Protein AF-A0A9D4K5Y7-F1 (afdb_monomer_lite)

Secondary structure (DSSP, 8-state):
--------SSS--S---HHHHHHHHHHHHHHHHHHHHHHHHHT---PPP-------HHHHHHHHHHHHHHHHHHHHHS----S--

Radius of gyration: 20.92 Å; chains: 1; bounding box: 49×27×54 Å

Structure (mmCIF, N/CA/C/O backbone):
data_AF-A0A9D4K5Y7-F1
#
_entry.id   AF-A0A9D4K5Y7-F1
#
loop_
_atom_site.group_PDB
_atom_site.id
_atom_site.type_symbol
_atom_site.label_atom_id
_atom_site.label_alt_id
_atom_site.label_comp_id
_atom_site.label_asym_id
_atom_site.label_entity_id
_atom_site.label_seq_id
_atom_site.pdbx_PDB_ins_code
_atom_site.Cartn_x
_atom_site.Cartn_y
_atom_site.Cartn_z
_atom_site.occupancy
_atom_site.B_iso_or_equiv
_atom_site.auth_seq_id
_atom_site.auth_comp_id
_atom_site.auth_asym_id
_atom_site.auth_atom_id
_atom_site.pdbx_PDB_model_num
ATOM 1 N N . MET A 1 1 ? 8.687 0.690 -5.655 1.00 52.62 1 MET A N 1
ATOM 2 C CA . MET A 1 1 ? 7.329 0.271 -5.222 1.00 52.62 1 MET A CA 1
ATOM 3 C C . MET A 1 1 ? 6.777 1.250 -4.201 1.00 52.62 1 MET A C 1
ATOM 5 O O . MET A 1 1 ? 7.473 1.580 -3.247 1.00 52.62 1 MET A O 1
ATOM 9 N N . MET A 1 2 ? 5.551 1.736 -4.400 1.00 53.16 2 MET A N 1
ATOM 10 C CA . MET A 1 2 ? 4.906 2.618 -3.429 1.00 53.16 2 MET A CA 1
ATOM 11 C C . MET A 1 2 ? 4.490 1.812 -2.186 1.00 53.16 2 MET A C 1
ATOM 13 O O . MET A 1 2 ? 3.601 0.968 -2.254 1.00 53.16 2 MET A O 1
ATOM 17 N N . SER A 1 3 ? 5.150 2.054 -1.052 1.00 49.06 3 SER A N 1
ATOM 18 C CA . SER A 1 3 ? 4.832 1.404 0.226 1.00 49.06 3 SER A CA 1
ATOM 19 C C . SER A 1 3 ? 3.545 1.998 0.808 1.00 49.06 3 SER A C 1
ATOM 21 O O . SER A 1 3 ? 3.503 3.168 1.199 1.00 49.06 3 SER A O 1
ATOM 23 N N . LEU A 1 4 ? 2.472 1.203 0.831 1.00 53.50 4 LEU A N 1
ATOM 24 C CA . 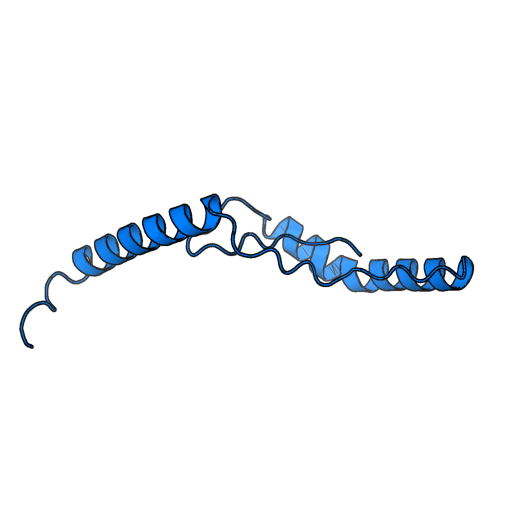LEU A 1 4 ? 1.209 1.572 1.463 1.00 53.50 4 LEU A CA 1
ATOM 25 C C . LEU A 1 4 ? 1.272 1.242 2.951 1.00 53.50 4 LEU A C 1
ATOM 27 O O . LEU A 1 4 ? 1.318 0.080 3.349 1.00 53.50 4 LEU A O 1
ATOM 31 N N . LYS A 1 5 ? 1.166 2.270 3.793 1.00 49.78 5 LYS A N 1
ATOM 32 C CA . LYS A 1 5 ? 0.705 2.059 5.165 1.00 49.78 5 LYS A CA 1
ATOM 33 C C . LYS A 1 5 ? -0.788 1.777 5.080 1.00 49.78 5 LYS A C 1
ATOM 35 O O . LYS A 1 5 ? -1.570 2.703 4.866 1.00 49.78 5 LYS A O 1
ATOM 40 N N . SER A 1 6 ? -1.188 0.516 5.220 1.00 46.44 6 SER A N 1
ATOM 41 C CA . SER A 1 6 ? -2.598 0.207 5.422 1.00 46.44 6 SER A CA 1
ATOM 42 C C . SER A 1 6 ? -3.047 0.916 6.703 1.00 46.44 6 SER A C 1
ATOM 44 O O . SER A 1 6 ? -2.462 0.771 7.782 1.00 46.44 6 SER A O 1
ATOM 46 N N . ALA A 1 7 ? -4.079 1.747 6.601 1.00 49.53 7 ALA A N 1
ATOM 47 C CA . ALA A 1 7 ? -4.779 2.258 7.769 1.00 49.53 7 ALA A CA 1
ATOM 48 C C . ALA A 1 7 ? -5.646 1.124 8.351 1.00 49.53 7 ALA A C 1
ATOM 50 O O . ALA A 1 7 ? -6.865 1.195 8.355 1.00 49.53 7 ALA A O 1
ATOM 51 N N . GLY A 1 8 ? -5.011 0.040 8.802 1.00 49.81 8 GLY A N 1
ATOM 52 C CA . GLY A 1 8 ? -5.661 -1.101 9.444 1.00 49.81 8 GLY A CA 1
ATOM 53 C C . GLY A 1 8 ? -5.635 -0.922 10.952 1.00 49.81 8 GLY A C 1
ATOM 54 O O . GLY A 1 8 ? -4.663 -1.287 11.601 1.00 49.81 8 GLY A O 1
ATOM 55 N N . GLY A 1 9 ? -6.637 -0.232 11.487 1.00 53.75 9 GLY A N 1
ATOM 56 C CA . GLY A 1 9 ? -7.005 -0.264 12.905 1.00 53.75 9 GLY A CA 1
ATOM 57 C C . GLY A 1 9 ? -8.460 -0.686 13.001 1.00 53.75 9 GLY A C 1
ATOM 58 O O . GLY A 1 9 ? -9.203 -0.532 12.031 1.00 53.75 9 GLY A O 1
ATOM 59 N N . LEU A 1 10 ? -8.852 -1.228 14.150 1.00 47.81 10 LEU A N 1
ATOM 60 C CA . LEU A 1 10 ? -10.183 -1.796 14.391 1.00 47.81 10 LEU A CA 1
ATOM 61 C C . LEU A 1 10 ? -11.320 -0.777 14.185 1.00 47.81 10 LEU A C 1
ATOM 63 O O . LEU A 1 10 ? -12.460 -1.152 13.919 1.00 47.81 10 LEU A O 1
ATOM 67 N N . THR A 1 11 ? -11.007 0.519 14.224 1.00 50.97 11 THR A N 1
ATOM 68 C CA . THR A 1 11 ? -11.865 1.572 13.682 1.00 50.97 11 THR A CA 1
ATOM 69 C C . THR A 1 11 ? -11.281 2.124 12.389 1.00 50.97 11 THR A C 1
ATOM 71 O O . THR A 1 11 ? -10.077 2.362 12.273 1.00 50.97 11 THR A O 1
ATOM 74 N N . ARG A 1 12 ? -12.159 2.339 11.400 1.00 51.59 12 ARG A N 1
ATOM 75 C CA . ARG A 1 12 ? -11.845 3.024 10.140 1.00 51.59 12 ARG A CA 1
ATOM 76 C C . ARG A 1 12 ? -11.273 4.414 10.442 1.00 51.59 12 ARG A C 1
ATOM 78 O O . ARG A 1 12 ? -12.011 5.386 10.568 1.00 51.59 12 ARG A O 1
ATOM 85 N N . GLY A 1 13 ? -9.956 4.511 10.581 1.00 52.19 13 GLY A N 1
ATOM 86 C CA . GLY A 1 13 ? -9.249 5.782 10.580 1.00 52.19 13 GLY A CA 1
ATOM 87 C C . GLY A 1 13 ? -9.278 6.364 9.171 1.00 52.19 13 GLY A C 1
ATOM 88 O O . GLY A 1 13 ? -9.114 5.626 8.204 1.00 52.19 13 GLY A O 1
ATOM 89 N N . SER A 1 14 ? -9.486 7.678 9.060 1.00 59.59 14 SER A N 1
ATOM 90 C CA . SER A 1 14 ? -9.401 8.441 7.809 1.00 59.59 14 SER A CA 1
ATOM 91 C C . SER A 1 14 ? -8.083 8.146 7.083 1.00 59.59 14 SER A C 1
ATOM 93 O O . SER A 1 14 ? -7.043 8.724 7.393 1.00 59.59 14 SER A O 1
ATOM 95 N N . GLY A 1 15 ? -8.126 7.223 6.129 1.00 64.31 15 GLY A N 1
ATOM 96 C CA . GLY A 1 15 ? -6.964 6.747 5.401 1.00 64.31 15 GLY A CA 1
ATOM 97 C C . GLY A 1 15 ? -7.431 5.963 4.188 1.00 64.31 15 GLY A C 1
ATOM 98 O O . GLY A 1 15 ? -7.857 4.824 4.319 1.00 64.31 15 GLY A O 1
ATOM 99 N N . MET A 1 16 ? -7.322 6.606 3.026 1.00 66.00 16 MET A N 1
ATOM 100 C CA . MET A 1 16 ? -7.758 6.141 1.707 1.00 66.00 16 MET A CA 1
ATOM 101 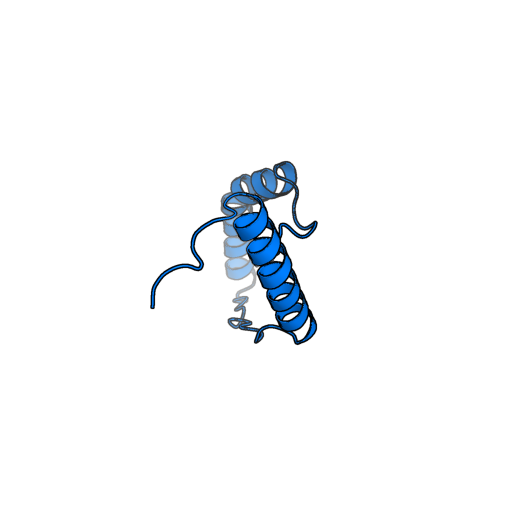C C . MET A 1 16 ? -9.280 6.145 1.496 1.00 66.00 16 MET A C 1
ATOM 103 O O . MET A 1 16 ? -10.025 5.368 2.082 1.00 66.00 16 MET A O 1
ATOM 107 N N . THR A 1 17 ? -9.745 7.032 0.612 1.00 76.12 17 THR A N 1
ATOM 108 C CA . THR A 1 17 ? -11.118 6.962 0.092 1.00 76.12 17 THR A CA 1
ATOM 109 C C . THR A 1 17 ? -11.234 5.814 -0.909 1.00 76.12 17 THR A C 1
ATOM 111 O O . THR A 1 17 ? -10.246 5.434 -1.538 1.00 76.12 17 THR A O 1
ATOM 114 N N . GLU A 1 18 ? -12.444 5.299 -1.117 1.00 76.38 18 GLU A N 1
ATOM 115 C CA . GLU A 1 18 ? -12.711 4.237 -2.097 1.00 76.38 18 GLU A CA 1
ATOM 116 C C . GLU A 1 18 ? -12.229 4.613 -3.507 1.00 76.38 18 GLU A C 1
ATOM 118 O O . GLU A 1 18 ? -11.623 3.807 -4.204 1.00 76.38 18 GLU A O 1
ATOM 123 N N . LYS A 1 19 ? -12.385 5.883 -3.901 1.00 79.62 19 LYS A N 1
ATOM 124 C CA . LYS A 1 19 ? -11.853 6.395 -5.171 1.00 79.62 19 LYS A CA 1
ATOM 125 C C . LYS A 1 19 ? -10.336 6.233 -5.271 1.00 79.62 19 LYS A C 1
ATOM 127 O O . LYS A 1 19 ? -9.828 5.856 -6.324 1.00 79.62 19 LYS A O 1
ATOM 132 N N . MET A 1 20 ? -9.611 6.534 -4.196 1.00 77.38 20 MET A N 1
ATOM 133 C CA . MET A 1 20 ? -8.157 6.387 -4.174 1.00 77.38 20 MET A CA 1
ATOM 134 C C . MET A 1 20 ? -7.753 4.910 -4.171 1.00 77.38 20 MET A C 1
ATOM 136 O O . MET A 1 20 ? -6.806 4.556 -4.864 1.00 77.38 20 MET A O 1
ATOM 140 N N . GLN A 1 21 ? -8.493 4.049 -3.465 1.00 78.38 21 GLN A N 1
ATOM 141 C CA . GLN A 1 21 ? -8.294 2.600 -3.513 1.00 78.38 21 GLN A CA 1
ATOM 142 C C . GLN A 1 21 ? -8.486 2.062 -4.936 1.00 78.38 21 GLN A C 1
ATOM 144 O O . GLN A 1 21 ? -7.599 1.393 -5.454 1.00 78.38 21 GLN A O 1
ATOM 149 N N . ASN A 1 22 ? -9.588 2.419 -5.596 1.00 81.69 22 ASN A N 1
ATOM 150 C CA . ASN A 1 22 ? -9.885 1.988 -6.961 1.00 81.69 22 ASN A CA 1
ATOM 151 C C . ASN A 1 22 ? -8.828 2.474 -7.956 1.00 81.69 22 ASN A C 1
ATOM 153 O O . ASN A 1 22 ? -8.338 1.686 -8.759 1.00 81.69 22 ASN A O 1
ATOM 157 N N . LEU A 1 23 ? -8.427 3.748 -7.878 1.00 84.88 23 LEU A N 1
ATOM 158 C CA . LEU A 1 23 ? -7.363 4.288 -8.728 1.00 84.88 23 LEU A CA 1
ATOM 159 C C . LEU A 1 23 ? -6.069 3.483 -8.574 1.00 84.88 23 LEU A C 1
ATOM 161 O O . LEU A 1 23 ? -5.414 3.162 -9.561 1.00 84.88 23 LEU A O 1
ATOM 165 N N . TRP A 1 24 ? -5.718 3.130 -7.342 1.00 80.25 24 TRP A N 1
ATOM 166 C CA . TRP A 1 24 ? -4.542 2.324 -7.046 1.00 80.25 24 TRP A CA 1
ATOM 167 C C . TRP A 1 24 ? -4.644 0.908 -7.593 1.00 80.25 24 TRP A C 1
ATOM 169 O O . TRP A 1 24 ? -3.741 0.461 -8.293 1.00 80.25 24 TRP A O 1
ATOM 179 N N . THR A 1 25 ? -5.743 0.211 -7.313 1.00 81.75 25 THR A N 1
ATOM 180 C CA . THR A 1 25 ? -5.945 -1.168 -7.767 1.00 81.75 25 THR A CA 1
ATOM 181 C C . THR A 1 25 ? -5.902 -1.262 -9.288 1.00 81.75 25 THR A C 1
ATOM 183 O O . THR A 1 25 ? -5.295 -2.184 -9.824 1.00 81.75 25 THR A O 1
ATOM 186 N N . LEU A 1 26 ? -6.489 -0.288 -9.984 1.00 87.88 26 LEU A N 1
ATOM 187 C CA . LEU A 1 26 ? -6.544 -0.284 -11.444 1.00 87.88 26 LEU A CA 1
ATOM 188 C C . LEU A 1 26 ? -5.227 0.171 -12.092 1.00 87.88 26 LEU A C 1
ATOM 190 O O . LEU A 1 26 ? -4.907 -0.283 -13.186 1.00 87.88 26 LEU A O 1
ATOM 194 N N . SER A 1 27 ? -4.444 1.038 -11.439 1.00 85.56 27 SER A N 1
ATOM 195 C CA . SER A 1 27 ? -3.156 1.520 -11.974 1.00 85.56 27 SER A CA 1
ATOM 196 C C . SER A 1 27 ? -1.953 0.650 -11.599 1.00 85.56 27 SER A C 1
ATOM 198 O O . SER A 1 27 ? -0.905 0.753 -12.241 1.00 85.56 27 SER A O 1
ATOM 200 N N . ALA A 1 28 ? -2.076 -0.224 -10.595 1.00 84.69 28 ALA A N 1
ATOM 201 C CA . ALA A 1 28 ? -0.980 -1.063 -10.110 1.00 84.69 28 ALA A CA 1
ATOM 202 C C . ALA A 1 28 ? -0.337 -1.961 -11.190 1.00 84.69 28 ALA A C 1
ATOM 204 O O . ALA A 1 28 ? 0.892 -1.979 -11.250 1.00 84.69 28 ALA A O 1
ATOM 205 N N . PRO A 1 29 ? -1.084 -2.654 -12.077 1.00 87.94 29 PRO A N 1
ATOM 206 C CA . PRO A 1 29 ? -0.466 -3.503 -13.099 1.00 87.94 29 PRO A CA 1
ATOM 207 C C . PRO A 1 29 ? 0.394 -2.697 -14.079 1.00 87.94 29 PRO A C 1
ATOM 209 O O . PRO A 1 29 ? 1.560 -3.013 -14.291 1.00 87.94 29 PRO A O 1
ATOM 212 N N . VAL A 1 30 ? -0.157 -1.593 -14.593 1.00 90.62 30 VAL A N 1
ATOM 213 C CA . VAL A 1 30 ? 0.515 -0.715 -15.563 1.00 90.62 30 VAL A CA 1
ATOM 214 C C . VAL A 1 30 ? 1.757 -0.073 -14.948 1.00 90.62 30 VAL A C 1
ATOM 216 O O . VAL A 1 30 ? 2.836 -0.077 -15.530 1.00 90.62 30 VAL A O 1
ATOM 219 N N . THR A 1 31 ? 1.632 0.462 -13.734 1.00 86.56 31 THR A N 1
ATOM 220 C CA . THR A 1 31 ? 2.765 1.095 -13.042 1.00 86.56 31 THR A CA 1
ATOM 221 C C . THR A 1 31 ? 3.844 0.090 -12.637 1.00 86.56 31 THR A C 1
ATOM 223 O O . THR A 1 31 ? 5.018 0.458 -12.589 1.00 86.56 31 THR A O 1
ATOM 226 N N . SER A 1 32 ? 3.481 -1.173 -12.389 1.00 86.56 32 SER A N 1
ATOM 227 C CA . SER A 1 32 ? 4.446 -2.248 -12.151 1.00 86.56 32 SER A CA 1
ATOM 228 C C . SER A 1 32 ? 5.255 -2.568 -13.402 1.00 86.56 32 SER A C 1
ATOM 230 O O . SER A 1 32 ? 6.465 -2.729 -13.293 1.00 86.56 32 SER A O 1
ATOM 232 N N . GLU A 1 33 ? 4.617 -2.625 -14.571 1.00 90.81 33 GLU A N 1
ATOM 233 C CA . GLU A 1 33 ? 5.293 -2.902 -15.842 1.00 90.81 33 GLU A CA 1
ATOM 234 C C . GLU A 1 33 ? 6.338 -1.828 -16.159 1.00 90.81 33 GLU A C 1
ATOM 236 O O . GLU A 1 33 ? 7.514 -2.148 -16.312 1.00 90.81 33 GLU A O 1
ATOM 241 N N . TYR A 1 34 ? 5.954 -0.546 -16.110 1.00 91.56 34 TYR A N 1
ATOM 242 C CA . TYR A 1 34 ? 6.901 0.564 -16.281 1.00 91.56 34 TYR A CA 1
ATOM 243 C C . TYR A 1 34 ? 8.057 0.511 -15.279 1.00 91.56 34 TYR A C 1
ATOM 245 O O . TYR A 1 34 ? 9.205 0.773 -15.637 1.00 91.56 34 TYR A O 1
ATOM 253 N N . ASN A 1 35 ? 7.770 0.178 -14.018 1.00 87.56 35 ASN A N 1
ATOM 254 C CA . ASN A 1 35 ? 8.798 0.055 -12.991 1.00 87.56 35 ASN A CA 1
ATOM 255 C C . ASN A 1 35 ? 9.762 -1.107 -13.278 1.00 87.56 35 ASN A C 1
ATOM 257 O O . ASN A 1 35 ? 10.961 -0.965 -13.057 1.00 87.56 35 ASN A O 1
ATOM 261 N N . SER A 1 36 ? 9.268 -2.248 -13.757 1.00 88.19 36 SER A N 1
ATOM 262 C CA . SER A 1 36 ? 10.115 -3.374 -14.159 1.00 88.19 36 SER A CA 1
ATOM 263 C C . SER A 1 36 ? 10.991 -3.002 -15.352 1.00 88.19 36 SER A C 1
ATOM 265 O O . SER A 1 36 ? 12.208 -3.110 -15.261 1.00 88.19 36 SER A O 1
ATOM 267 N N . THR A 1 37 ? 10.407 -2.438 -16.412 1.00 93.44 37 THR A N 1
ATOM 268 C CA . THR A 1 37 ? 11.160 -2.022 -17.605 1.00 93.44 37 THR A CA 1
ATOM 269 C C . THR A 1 37 ? 12.244 -0.996 -17.283 1.00 93.44 37 THR A C 1
ATOM 271 O O . THR A 1 37 ? 13.337 -1.061 -17.835 1.00 93.44 37 THR A O 1
ATOM 274 N N . MET A 1 38 ? 11.976 -0.051 -16.377 1.00 92.31 38 MET A N 1
ATOM 275 C CA . MET A 1 38 ? 12.979 0.934 -15.965 1.00 92.31 38 MET A CA 1
ATOM 276 C C . MET A 1 38 ? 14.121 0.319 -15.154 1.00 92.31 38 MET A C 1
ATOM 278 O O . MET A 1 38 ? 15.263 0.757 -15.289 1.00 92.31 38 MET A O 1
ATOM 282 N N . GLN A 1 39 ? 13.839 -0.683 -14.324 1.00 92.25 39 GLN A N 1
ATOM 283 C CA . GLN A 1 39 ? 14.881 -1.404 -13.590 1.00 92.25 39 GLN A CA 1
ATOM 284 C C . GLN A 1 39 ? 15.761 -2.211 -14.546 1.00 92.25 39 GLN A C 1
ATOM 286 O O . GLN A 1 39 ? 16.981 -2.122 -14.446 1.00 92.25 39 GLN A O 1
ATOM 291 N N . ASP A 1 40 ? 15.157 -2.887 -15.527 1.00 92.94 40 ASP A N 1
ATOM 292 C CA . ASP A 1 40 ? 15.889 -3.618 -16.567 1.00 92.94 40 ASP A CA 1
ATOM 293 C C . ASP A 1 40 ? 16.740 -2.668 -17.424 1.00 92.94 40 ASP A C 1
ATOM 295 O O . ASP A 1 40 ? 17.898 -2.949 -17.719 1.00 92.94 40 ASP A O 1
ATOM 299 N N . PHE A 1 41 ? 16.191 -1.505 -17.793 1.00 94.69 41 PHE A N 1
ATOM 300 C CA . PHE A 1 41 ? 16.900 -0.495 -18.583 1.00 94.69 41 PHE A CA 1
ATOM 301 C C . PHE A 1 41 ? 18.099 0.112 -17.844 1.00 94.69 41 PHE A C 1
ATOM 303 O O . PHE A 1 41 ? 19.106 0.445 -18.466 1.00 94.69 41 PHE A O 1
ATOM 310 N N . THR A 1 42 ? 17.985 0.296 -16.528 1.00 93.75 42 THR A N 1
ATOM 311 C CA . THR A 1 42 ? 19.034 0.924 -15.710 1.00 93.75 42 THR A CA 1
ATOM 312 C C . THR A 1 42 ? 19.998 -0.075 -15.076 1.00 93.75 42 THR A C 1
ATOM 314 O O . THR A 1 42 ? 20.973 0.359 -14.469 1.00 93.75 42 THR A O 1
ATOM 317 N N . ASP A 1 43 ? 19.739 -1.379 -15.215 1.00 90.31 43 ASP A N 1
ATOM 318 C CA . ASP A 1 43 ? 20.440 -2.469 -14.521 1.00 90.31 43 ASP A CA 1
ATOM 319 C C . ASP A 1 43 ? 20.488 -2.267 -12.990 1.00 90.31 43 ASP A C 1
ATOM 321 O O . ASP A 1 43 ? 21.444 -2.612 -12.293 1.00 90.31 43 ASP A O 1
ATOM 325 N N . LEU A 1 44 ? 19.435 -1.645 -12.446 1.00 86.88 44 LEU A N 1
ATOM 326 C CA . LEU A 1 44 ? 19.288 -1.348 -11.024 1.00 86.88 44 LEU A CA 1
ATOM 327 C C . LEU A 1 44 ? 18.037 -2.032 -10.484 1.00 86.88 44 LEU A C 1
ATOM 329 O O . LEU A 1 44 ? 16.914 -1.594 -10.723 1.00 86.88 44 LEU A O 1
ATOM 333 N N . ALA A 1 45 ? 18.232 -3.071 -9.676 1.00 82.06 45 ALA A N 1
ATOM 334 C CA . ALA A 1 45 ? 17.139 -3.728 -8.971 1.00 82.06 45 ALA A CA 1
ATOM 335 C C . ALA A 1 45 ? 16.751 -2.937 -7.710 1.00 82.06 45 ALA A C 1
ATOM 337 O O . ALA A 1 45 ? 17.503 -2.867 -6.732 1.00 82.06 45 ALA A O 1
ATOM 338 N N . TYR A 1 46 ? 15.546 -2.367 -7.699 1.00 72.62 46 TYR A N 1
ATOM 339 C CA . TYR A 1 46 ? 14.984 -1.738 -6.508 1.00 72.62 46 TYR A CA 1
ATOM 340 C C . TYR A 1 46 ? 14.371 -2.806 -5.601 1.00 72.62 46 TYR A C 1
ATOM 342 O O . TYR A 1 46 ? 13.248 -3.266 -5.815 1.00 72.62 46 TYR A O 1
ATOM 350 N N . THR A 1 47 ? 15.092 -3.177 -4.546 1.00 69.12 47 THR A N 1
ATOM 351 C CA . THR A 1 47 ? 14.583 -4.092 -3.522 1.00 69.12 47 THR A CA 1
ATOM 352 C C . THR A 1 47 ? 14.040 -3.297 -2.336 1.00 69.12 47 THR A C 1
ATOM 354 O O . THR A 1 47 ? 14.715 -2.450 -1.752 1.00 69.12 47 THR A O 1
ATOM 357 N N . THR A 1 48 ? 12.784 -3.538 -1.962 1.00 66.38 48 THR A N 1
ATOM 358 C CA . THR A 1 48 ? 12.249 -3.043 -0.689 1.00 66.38 48 THR A CA 1
ATOM 359 C C . THR A 1 48 ? 12.397 -4.129 0.358 1.00 66.38 48 THR A C 1
ATOM 361 O O . THR A 1 48 ? 11.828 -5.208 0.204 1.00 66.38 48 THR A O 1
ATOM 364 N N . SER A 1 49 ? 13.113 -3.840 1.444 1.00 61.84 49 SER A N 1
ATOM 365 C CA . SER A 1 49 ? 13.065 -4.683 2.640 1.00 61.84 49 SER A CA 1
ATOM 366 C C . SER A 1 49 ? 11.625 -4.738 3.179 1.00 61.84 49 SER A C 1
ATOM 368 O O . SER A 1 49 ? 10.951 -3.698 3.170 1.00 61.84 49 SER A O 1
ATOM 370 N N . PRO A 1 50 ? 11.135 -5.897 3.661 1.00 55.12 50 PRO A N 1
A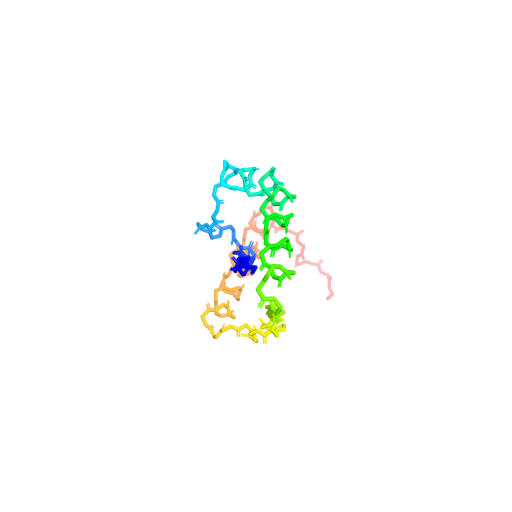TOM 371 C CA . PRO A 1 50 ? 9.884 -5.974 4.400 1.00 55.12 50 PRO A CA 1
ATOM 372 C C . PRO A 1 50 ? 9.980 -5.072 5.630 1.00 55.12 50 PRO A C 1
ATOM 374 O O . PRO A 1 50 ? 10.581 -5.411 6.647 1.00 55.12 50 PRO A O 1
ATOM 377 N N . GLN A 1 51 ? 9.391 -3.885 5.548 1.00 53.25 51 GLN A N 1
ATOM 378 C CA . GLN A 1 51 ? 9.290 -2.980 6.683 1.00 53.25 51 GLN A CA 1
ATOM 379 C C . GLN A 1 51 ? 8.140 -3.459 7.573 1.00 53.25 51 GLN A C 1
ATOM 381 O O . GLN A 1 51 ? 7.100 -2.806 7.663 1.00 53.25 51 GLN A O 1
ATOM 386 N N . HIS A 1 52 ? 8.316 -4.606 8.235 1.00 51.47 52 HIS A N 1
ATOM 387 C CA . HIS A 1 52 ? 7.495 -4.948 9.390 1.00 51.47 52 HIS A CA 1
ATOM 388 C C . HIS A 1 52 ? 7.888 -3.999 10.517 1.00 51.47 52 HIS A C 1
ATOM 390 O O . HIS A 1 52 ? 8.788 -4.249 11.313 1.00 51.47 52 HIS A O 1
ATOM 396 N N . LYS A 1 53 ? 7.251 -2.830 10.531 1.00 60.38 53 LYS A N 1
ATOM 397 C CA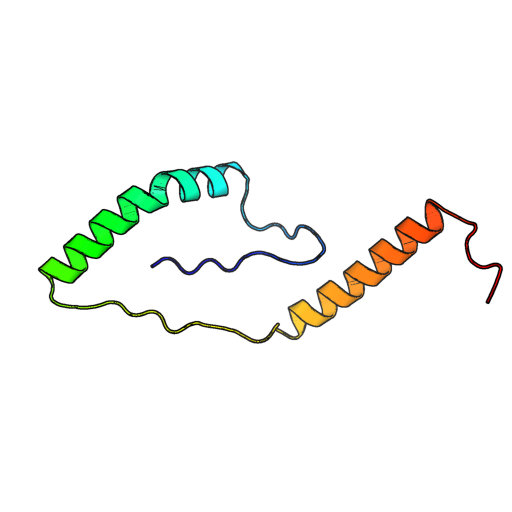 . LYS A 1 53 ? 7.307 -1.959 11.690 1.00 60.38 53 LYS A CA 1
ATOM 398 C C . LYS A 1 53 ? 6.365 -2.567 12.718 1.00 60.38 53 LYS A C 1
ATOM 400 O O . LYS A 1 53 ? 5.160 -2.602 12.467 1.00 60.38 53 LYS A O 1
ATOM 405 N N . GLU A 1 54 ? 6.920 -3.037 13.832 1.00 62.72 54 GLU A N 1
ATOM 406 C CA . GLU A 1 54 ? 6.135 -3.359 15.024 1.00 62.72 54 GLU A CA 1
ATOM 407 C C . GLU A 1 54 ? 5.114 -2.246 15.277 1.00 62.72 54 GLU A C 1
ATOM 409 O O . GLU A 1 54 ? 5.398 -1.055 15.060 1.00 62.72 54 GLU A O 1
ATOM 414 N N . SER A 1 55 ? 3.899 -2.636 15.665 1.00 70.88 55 SER A N 1
ATOM 415 C CA . SER A 1 55 ? 2.806 -1.693 15.897 1.00 70.88 55 SER A CA 1
ATOM 416 C C . SER A 1 55 ? 3.280 -0.578 16.822 1.00 70.88 55 SER A C 1
ATOM 418 O O . SER A 1 55 ? 3.739 -0.820 17.934 1.00 70.88 55 SER A O 1
ATOM 420 N N . THR A 1 56 ? 3.193 0.669 16.359 1.00 76.69 56 THR A N 1
ATOM 421 C CA . THR A 1 56 ? 3.653 1.812 17.153 1.00 76.69 56 THR A CA 1
ATOM 422 C C . THR A 1 56 ? 2.844 1.926 18.447 1.00 76.69 56 THR A C 1
ATOM 424 O O . THR A 1 56 ? 1.664 1.585 18.470 1.00 76.69 56 THR A O 1
ATOM 427 N N . GLU A 1 57 ? 3.411 2.483 19.520 1.00 80.50 57 GLU A N 1
ATOM 428 C CA . GLU A 1 57 ? 2.671 2.684 20.782 1.00 80.50 57 GLU A CA 1
ATOM 429 C C . GLU A 1 57 ? 1.349 3.440 20.582 1.00 80.50 57 GLU A C 1
ATOM 431 O O . GLU A 1 57 ? 0.328 3.129 21.194 1.00 80.50 57 GLU A O 1
ATOM 436 N N . ALA A 1 58 ? 1.342 4.416 19.669 1.00 76.75 58 ALA A N 1
ATOM 437 C CA . ALA A 1 58 ? 0.140 5.151 19.293 1.00 76.75 58 ALA A CA 1
ATOM 438 C C . ALA A 1 58 ? -0.913 4.271 18.591 1.00 76.75 58 ALA A C 1
ATOM 440 O O . ALA A 1 58 ? -2.104 4.568 18.668 1.00 76.75 58 ALA A O 1
ATOM 441 N N . ARG A 1 59 ? -0.501 3.219 17.869 1.00 77.75 59 ARG A N 1
ATOM 442 C CA . ARG A 1 59 ? -1.399 2.200 17.305 1.00 77.75 59 ARG A CA 1
ATOM 443 C C . ARG A 1 59 ? -1.978 1.333 18.418 1.00 77.75 59 ARG A C 1
ATOM 445 O O . ARG A 1 59 ? -3.195 1.276 18.526 1.00 77.75 59 ARG A O 1
ATOM 452 N N . ILE A 1 60 ? -1.122 0.794 19.284 1.00 82.38 60 ILE A N 1
ATOM 453 C CA . ILE A 1 60 ? -1.511 -0.066 20.413 1.00 82.38 60 ILE A CA 1
ATOM 454 C C . ILE A 1 60 ? -2.549 0.633 21.305 1.00 82.38 60 ILE A C 1
ATOM 456 O O . ILE A 1 60 ? -3.614 0.083 21.572 1.00 82.38 60 ILE A O 1
ATOM 460 N N . LYS A 1 61 ? -2.286 1.884 21.707 1.00 85.12 61 LYS A N 1
ATOM 461 C CA . LYS A 1 61 ? -3.210 2.672 22.545 1.00 85.12 61 LYS A CA 1
ATOM 462 C C . LYS A 1 61 ? -4.561 2.923 21.870 1.00 85.12 61 LYS A C 1
ATOM 464 O O . LYS A 1 61 ? -5.592 2.909 22.537 1.00 85.12 61 LYS A O 1
ATOM 469 N N . ARG A 1 62 ? -4.563 3.172 20.556 1.00 82.31 62 ARG A N 1
ATOM 470 C CA . ARG A 1 62 ? -5.800 3.404 19.797 1.00 82.31 62 ARG A CA 1
ATOM 471 C C . ARG A 1 62 ? -6.627 2.130 19.697 1.00 82.31 62 ARG A C 1
ATOM 473 O O . ARG A 1 62 ? -7.813 2.180 19.993 1.00 82.31 62 ARG A O 1
ATOM 480 N N . ASP A 1 63 ? -5.997 1.014 19.345 1.00 82.25 63 ASP A N 1
ATOM 481 C CA . ASP A 1 63 ? -6.688 -0.266 19.192 1.00 82.25 63 ASP A CA 1
ATOM 482 C C . ASP A 1 63 ? -7.282 -0.731 20.535 1.00 82.25 63 ASP A C 1
ATOM 484 O O . ASP A 1 63 ? -8.429 -1.168 20.573 1.00 82.25 63 ASP A O 1
ATOM 488 N N . ALA A 1 64 ? -6.572 -0.524 21.653 1.00 86.31 64 ALA A N 1
ATOM 489 C CA . ALA A 1 64 ? -7.111 -0.761 22.995 1.00 86.31 64 ALA A CA 1
ATOM 490 C C . ALA A 1 64 ? -8.340 0.119 23.301 1.00 86.31 64 ALA A C 1
ATOM 492 O O . ALA A 1 64 ? -9.371 -0.382 23.739 1.00 86.31 64 ALA A O 1
ATOM 493 N N . SER A 1 65 ? -8.276 1.425 23.012 1.00 85.94 65 SER A N 1
ATOM 494 C CA . SER A 1 65 ? -9.427 2.327 23.186 1.00 85.94 65 SER A CA 1
ATOM 495 C C . SER A 1 65 ? -10.624 1.932 22.317 1.00 85.94 65 SER A C 1
ATOM 497 O O . SER A 1 65 ? -11.775 2.114 22.714 1.00 85.94 65 SER A O 1
ATOM 499 N N . ASP A 1 66 ? -10.368 1.419 21.120 1.00 82.88 66 ASP A N 1
ATOM 500 C CA . ASP A 1 66 ? -11.410 1.012 20.190 1.00 82.88 66 ASP A CA 1
ATOM 501 C C . ASP A 1 66 ? -12.086 -0.295 20.613 1.00 82.88 66 ASP A C 1
ATOM 503 O O . ASP A 1 66 ? -13.309 -0.397 20.489 1.00 82.88 66 ASP A O 1
ATOM 507 N N . LEU A 1 67 ? -11.337 -1.244 21.187 1.00 86.75 67 LEU A N 1
ATOM 508 C CA . LEU A 1 67 ? -11.899 -2.444 21.812 1.00 86.75 67 LEU A CA 1
ATOM 509 C C . LEU A 1 67 ? -12.893 -2.087 22.921 1.00 86.75 67 LEU A C 1
ATOM 511 O O . LEU A 1 67 ? -14.008 -2.604 22.916 1.00 86.75 67 LEU A O 1
ATOM 515 N N . GLU A 1 68 ? -12.551 -1.136 23.791 1.00 87.50 68 GLU A N 1
ATOM 516 C CA . GLU A 1 68 ? -13.451 -0.676 24.859 1.00 87.50 68 GLU A CA 1
ATOM 517 C C . GLU A 1 68 ? -14.747 -0.064 24.310 1.00 87.50 68 GLU A C 1
ATOM 519 O O . GLU A 1 68 ? -15.850 -0.349 24.790 1.00 87.50 68 GLU A O 1
ATOM 524 N N . LYS A 1 69 ? -14.649 0.747 23.248 1.00 84.62 69 LYS A N 1
ATOM 525 C CA . LYS A 1 69 ? -15.832 1.325 22.589 1.00 84.62 69 LYS A CA 1
ATOM 526 C C . LYS A 1 69 ? -16.715 0.245 21.975 1.00 84.62 69 LYS A C 1
ATOM 528 O O . LYS A 1 69 ? -17.938 0.360 22.042 1.00 84.62 69 LYS A O 1
ATOM 533 N N . MET A 1 70 ? -16.123 -0.770 21.346 1.00 82.06 70 MET A N 1
ATOM 534 C CA . MET A 1 70 ? -16.891 -1.875 20.773 1.00 82.06 70 MET A CA 1
ATOM 535 C C . MET A 1 70 ? -17.551 -2.710 21.860 1.00 82.06 70 MET A C 1
ATOM 537 O O . MET A 1 70 ? -18.749 -2.951 21.763 1.00 82.06 70 MET A O 1
ATOM 541 N N . HIS A 1 71 ? -16.812 -3.073 22.909 1.00 84.62 71 HIS A N 1
ATOM 542 C CA . HIS A 1 71 ? -17.346 -3.798 24.057 1.00 84.62 71 HIS A CA 1
ATOM 543 C C . HIS A 1 71 ? -18.549 -3.059 24.654 1.00 84.62 71 HIS A C 1
ATOM 545 O O . HIS A 1 71 ? -19.635 -3.619 24.754 1.00 84.62 71 HIS A O 1
ATOM 551 N N . THR A 1 72 ? -18.407 -1.756 24.910 1.00 84.38 72 THR A N 1
ATOM 552 C CA . THR A 1 72 ? -19.499 -0.917 25.427 1.00 84.38 72 THR A CA 1
ATOM 553 C C . THR A 1 72 ? -20.726 -0.933 24.511 1.00 84.38 72 THR A C 1
ATOM 555 O O . THR A 1 72 ? -21.851 -1.087 24.980 1.00 84.38 72 THR A O 1
ATOM 558 N N . LYS A 1 73 ? -20.534 -0.794 23.192 1.00 82.50 73 LYS A N 1
ATOM 559 C CA . LYS A 1 73 ? -21.638 -0.814 22.218 1.00 82.50 73 LYS A CA 1
ATOM 560 C C . LYS A 1 73 ? -22.320 -2.177 22.127 1.00 82.50 73 LYS A C 1
ATOM 562 O O . LYS A 1 73 ? -23.538 -2.221 21.999 1.00 82.50 73 LYS A O 1
ATOM 567 N N . ILE A 1 74 ? -21.554 -3.264 22.183 1.00 82.25 74 ILE A N 1
ATOM 568 C CA . ILE A 1 74 ? -22.079 -4.634 22.144 1.00 82.25 74 ILE A CA 1
ATOM 569 C C . ILE A 1 74 ? -22.917 -4.899 23.397 1.00 82.25 74 ILE A C 1
ATOM 571 O O . ILE A 1 74 ? -24.062 -5.332 23.272 1.00 82.25 74 ILE A O 1
ATOM 575 N N . THR A 1 75 ? -22.401 -4.547 24.575 1.00 80.88 75 THR A N 1
ATOM 576 C CA . THR A 1 75 ? -23.107 -4.691 25.857 1.00 80.88 75 THR A CA 1
ATOM 577 C C . THR A 1 75 ? -24.364 -3.822 25.923 1.00 80.88 75 THR A C 1
ATOM 579 O O . THR A 1 75 ? -25.396 -4.274 26.408 1.00 80.88 75 THR A O 1
ATOM 582 N N . LEU A 1 76 ? -24.328 -2.598 25.381 1.00 78.12 76 LEU A N 1
ATOM 583 C CA . LEU A 1 76 ? -25.511 -1.735 25.282 1.00 78.12 76 LEU A CA 1
ATOM 584 C C . LEU A 1 76 ? -26.573 -2.305 24.327 1.00 78.12 76 LEU A C 1
ATOM 586 O O . LEU A 1 76 ? -27.766 -2.180 24.589 1.00 78.12 76 LEU A O 1
ATOM 590 N N . ALA A 1 77 ? -26.150 -2.917 23.218 1.00 73.19 77 ALA A N 1
ATOM 591 C CA . ALA A 1 77 ? -27.053 -3.514 22.236 1.00 73.19 77 ALA A CA 1
ATOM 592 C C . ALA A 1 77 ? -27.654 -4.854 22.703 1.00 73.19 77 ALA A C 1
ATOM 594 O O . ALA A 1 77 ? -28.729 -5.224 22.240 1.00 73.19 77 ALA A O 1
ATOM 595 N N . HIS A 1 78 ? -26.980 -5.569 23.612 1.00 63.47 78 HIS A N 1
ATOM 596 C CA . HIS A 1 78 ? -27.416 -6.856 24.166 1.00 63.47 78 HIS A CA 1
ATOM 597 C C . HIS A 1 78 ? -27.278 -6.843 25.700 1.00 63.47 78 HIS A C 1
ATOM 599 O O . HIS A 1 78 ? -26.333 -7.420 26.238 1.00 63.47 78 HIS A O 1
ATOM 605 N N . PRO A 1 79 ? -28.212 -6.213 26.438 1.00 59.59 79 PRO A N 1
ATOM 606 C CA . PRO A 1 79 ? -28.065 -5.959 27.876 1.00 59.59 79 PRO A CA 1
ATOM 607 C C . PRO A 1 79 ? -28.129 -7.203 28.791 1.00 59.59 79 PRO A C 1
ATOM 609 O O . PRO A 1 79 ? -28.204 -7.058 30.007 1.00 59.59 79 PRO A O 1
ATOM 612 N N . THR A 1 80 ? -28.104 -8.430 28.262 1.00 63.38 80 THR A N 1
ATOM 613 C CA . THR A 1 80 ? -28.228 -9.669 29.055 1.00 63.38 80 THR A CA 1
ATOM 614 C C . THR A 1 80 ? -27.414 -10.832 28.481 1.00 63.38 80 THR A C 1
ATOM 616 O O . THR A 1 80 ? -27.966 -11.708 27.831 1.00 63.38 80 THR A O 1
ATOM 619 N N . GLN A 1 81 ? -26.109 -10.885 28.775 1.00 55.59 81 GLN A N 1
ATOM 620 C CA . GLN A 1 81 ? -25.337 -12.144 28.867 1.00 55.59 81 GLN A CA 1
ATOM 621 C C . GLN A 1 81 ? -24.245 -12.058 29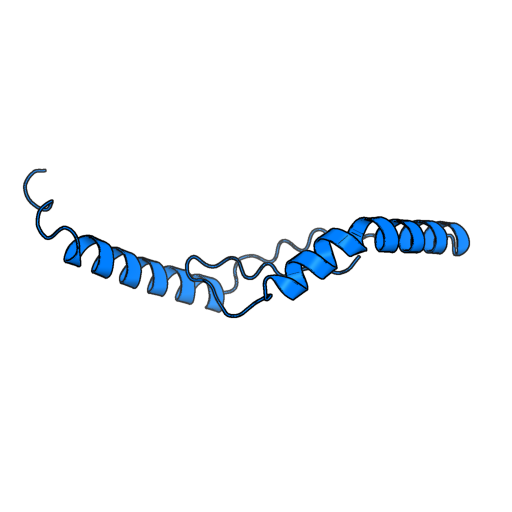.950 1.00 55.59 81 GLN A C 1
ATOM 623 O O . GLN A 1 81 ? -23.108 -12.469 29.761 1.00 55.59 81 GLN A O 1
ATOM 628 N N . LEU A 1 82 ? -24.598 -11.511 31.115 1.00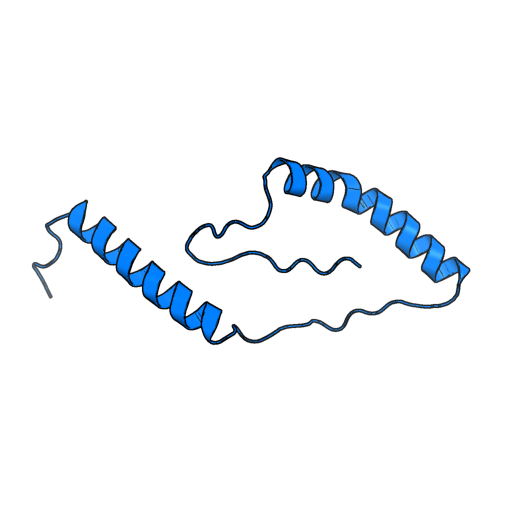 52.41 82 LEU A N 1
ATOM 629 C CA . LEU A 1 82 ? -23.814 -11.655 32.347 1.00 52.41 82 LEU A CA 1
ATOM 630 C C . LEU A 1 82 ? -24.690 -12.318 33.415 1.00 52.41 82 LEU A C 1
ATOM 632 O O . LEU A 1 82 ? -24.885 -11.813 34.514 1.00 52.41 82 LEU A O 1
ATOM 636 N N . ILE A 1 83 ? -25.279 -13.455 33.045 1.00 50.94 83 ILE A N 1
ATOM 637 C CA . ILE A 1 83 ? -25.725 -14.470 33.994 1.00 50.94 83 ILE A CA 1
ATOM 638 C C . ILE A 1 83 ? -25.211 -15.804 33.452 1.00 50.94 83 ILE A C 1
ATOM 640 O O . ILE A 1 83 ? -25.569 -16.187 32.342 1.00 50.94 83 ILE A O 1
ATOM 644 N N . LEU A 1 84 ? -24.424 -16.471 34.300 1.00 44.72 84 LEU A N 1
ATOM 645 C CA . LEU A 1 84 ? -23.875 -17.831 34.244 1.00 44.72 84 LEU A CA 1
ATOM 646 C C . LEU A 1 84 ? -22.434 -18.022 33.735 1.00 44.72 84 LEU A C 1
ATOM 648 O O . LEU A 1 84 ? -22.183 -18.135 32.538 1.00 44.72 84 LEU A O 1
ATOM 652 N N . LEU A 1 85 ? -21.604 -18.256 34.767 1.00 42.59 85 LEU A N 1
ATOM 653 C CA . LEU A 1 85 ? -20.310 -18.944 34.878 1.00 42.59 85 LEU A CA 1
ATOM 654 C C . LEU A 1 85 ? -19.056 -18.083 34.710 1.00 42.59 85 LEU A C 1
ATOM 656 O O . LEU A 1 85 ? -18.587 -17.886 33.572 1.00 42.59 85 LEU A O 1
#

pLDDT: mean 73.12, std 15.27, range [42.59, 94.69]

Organism: Dreissena polymorpha (NCBI:txid45954)

Sequence (85 aa):
MMSLKSAGGLTRGSGMTEKMQNLWTLSAPVTSEYNSTMQDFTDLAYTTSPQHKESTEARIKRDASDLEKMHTKITLAHPTQLILL

Foldseek 3Di:
DDDDPPPDAPDPDPDDDPVRVVVCVVCVVVVVVVVVVVCVVVVHDDDDDPPPDPQDPVRVVVNVVVVVVVVVVVCVVPVDDPPDD